Protein AF-A0A7X0DQ16-F1 (afdb_monomer)

InterPro domains:
  IPR006739 Protein of unknown function DUF603 [PF04645] (1-175)

Radius of gyration: 44.13 Å; Cα contacts (8 Å, |Δi|>4): 58; chains: 1; bounding box: 106×36×94 Å

Sequence (175 aa):
MKRVKRFFDDYVAYFREGSLSDLEIAERLGVSKVNVWRMRQKWERGETYINEGSRVTISEDTFEHLLAQTFRSEVKARKIRGELDVERANLELGFIREFSQYSSVELASMLSKIKDLKCKIDSLYKECDKKNANCINENIESLRSELNDLIKECSIRKMELYYECMKRLATVHEA

Solvent-accessible surface area (backbone atoms only — not comparable to full-atom values): 10108 Å² total; per-residue (Å²): 132,87,71,58,90,77,60,72,69,74,51,49,59,53,63,74,66,62,84,64,54,52,61,57,52,11,62,76,65,49,47,54,42,69,57,41,51,54,51,49,56,41,56,76,68,62,64,79,77,79,59,72,92,73,63,85,82,78,55,67,70,59,51,52,50,52,51,54,50,51,54,52,52,50,54,50,51,53,49,53,50,53,55,49,54,50,52,50,50,51,50,54,53,48,50,54,52,53,50,50,53,52,52,49,61,76,41,39,67,59,53,49,52,49,50,52,50,50,55,50,48,58,49,50,55,67,48,44,82,74,46,84,58,67,72,55,48,58,53,45,53,53,52,48,51,54,46,52,52,51,52,51,51,51,52,51,53,53,52,50,54,52,51,55,50,53,52,52,60,56,58,65,74,80,115

Secondary structure (DSSP, 8-state):
--PPP--HHHHHHHHHH--S-HHHHHHHHTS-HHHHHHHHHHHHTT-----GGG-----HHHHHHHHHHHHHHHHHHHHHHHHHHHHHHHHHHHHHHHHHHHHHHHTHHHHHHHHHHHHHHHHHHHHHTTS-HHHHHHHHHHHHHHHHHHHHHHHHHHHHHHHHHHHHHHHGGG-

pLDDT: mean 87.11, std 12.17, range [45.59, 97.44]

Structure (mmCIF, N/CA/C/O backbone):
data_AF-A0A7X0DQ16-F1
#
_entry.id   AF-A0A7X0DQ16-F1
#
loop_
_atom_site.group_PDB
_atom_site.id
_atom_site.type_symbol
_atom_site.label_atom_id
_atom_site.label_alt_id
_atom_site.label_comp_id
_atom_site.label_asym_id
_atom_site.label_entity_id
_atom_site.label_seq_id
_atom_site.pdbx_PDB_ins_code
_atom_site.Cartn_x
_atom_site.Cartn_y
_atom_site.Cartn_z
_atom_site.occupancy
_atom_site.B_iso_or_equiv
_atom_site.auth_seq_id
_atom_site.auth_comp_id
_atom_site.auth_asym_id
_atom_site.auth_atom_id
_atom_site.pdbx_PDB_model_num
ATOM 1 N N . MET A 1 1 ? 65.466 4.712 -52.206 1.00 49.34 1 MET A N 1
ATOM 2 C CA . MET A 1 1 ? 64.558 4.231 -51.136 1.00 49.34 1 MET A CA 1
ATOM 3 C C . MET A 1 1 ? 63.128 4.645 -51.462 1.00 49.34 1 MET A C 1
ATOM 5 O O . MET A 1 1 ? 62.900 5.829 -51.692 1.00 49.34 1 MET A O 1
ATOM 9 N N . LYS A 1 2 ? 62.181 3.698 -51.522 1.00 54.78 2 LYS A N 1
ATOM 10 C CA . LYS A 1 2 ? 60.745 4.007 -51.653 1.00 54.78 2 LYS A CA 1
ATOM 11 C C . LYS A 1 2 ? 60.283 4.649 -50.340 1.00 54.78 2 LYS A C 1
ATOM 13 O O . LYS A 1 2 ? 60.357 4.003 -49.303 1.00 54.78 2 LYS A O 1
ATOM 18 N N . ARG A 1 3 ? 59.881 5.922 -50.363 1.00 59.00 3 ARG A N 1
ATOM 19 C CA . ARG A 1 3 ? 59.358 6.602 -49.166 1.00 59.00 3 ARG A CA 1
ATOM 20 C C . ARG A 1 3 ? 57.949 6.080 -48.893 1.00 59.00 3 ARG A C 1
ATOM 22 O O . ARG A 1 3 ? 57.095 6.167 -49.772 1.00 59.00 3 ARG A O 1
ATOM 29 N N . VAL A 1 4 ? 57.724 5.523 -47.706 1.00 68.69 4 VAL A N 1
ATOM 30 C CA . VAL A 1 4 ? 56.398 5.057 -47.278 1.00 68.69 4 VAL A CA 1
ATOM 31 C C . VAL A 1 4 ? 55.524 6.284 -47.016 1.00 68.69 4 VAL A C 1
ATOM 33 O O . VAL A 1 4 ? 55.951 7.218 -46.337 1.00 68.69 4 VAL A O 1
ATOM 36 N N . LYS A 1 5 ? 54.313 6.316 -47.581 1.00 73.00 5 LYS A N 1
ATOM 37 C CA . LYS A 1 5 ? 53.341 7.376 -47.289 1.00 73.00 5 LYS A CA 1
ATOM 38 C C . LYS A 1 5 ? 52.774 7.122 -45.889 1.00 73.00 5 LYS A C 1
ATOM 40 O O . LYS A 1 5 ? 52.226 6.052 -45.651 1.00 73.00 5 LYS A O 1
ATOM 45 N N . ARG A 1 6 ? 52.943 8.082 -44.978 1.00 82.12 6 ARG A N 1
ATOM 46 C CA . ARG A 1 6 ? 52.457 8.032 -43.589 1.00 82.12 6 ARG A CA 1
ATOM 47 C C . ARG A 1 6 ? 51.389 9.094 -43.366 1.00 82.12 6 ARG A C 1
ATOM 49 O O . ARG A 1 6 ? 51.462 10.165 -43.979 1.00 82.12 6 ARG A O 1
ATOM 56 N N . PHE A 1 7 ? 50.409 8.784 -42.529 1.00 81.62 7 PHE A N 1
ATOM 57 C CA . PHE A 1 7 ? 49.323 9.695 -42.177 1.00 81.62 7 PHE A CA 1
ATOM 58 C C . PHE A 1 7 ? 49.719 10.577 -40.995 1.00 81.62 7 PHE A C 1
ATOM 60 O O . PHE A 1 7 ? 50.650 10.255 -40.267 1.00 81.62 7 PHE A O 1
ATOM 67 N N . PHE A 1 8 ? 49.034 11.712 -40.818 1.00 82.19 8 PHE A N 1
ATOM 68 C CA . PHE A 1 8 ? 49.351 12.672 -39.754 1.00 82.19 8 PHE A CA 1
ATOM 69 C C . PHE A 1 8 ? 49.296 12.028 -38.359 1.00 82.19 8 PHE A C 1
ATOM 71 O O . PHE A 1 8 ? 50.208 12.233 -37.561 1.00 82.19 8 PHE A O 1
ATOM 78 N N . ASP A 1 9 ? 48.301 11.169 -38.119 1.00 82.94 9 ASP A N 1
ATOM 79 C CA . ASP A 1 9 ? 48.108 10.466 -36.845 1.00 82.94 9 ASP A CA 1
ATOM 80 C C . ASP A 1 9 ? 49.300 9.563 -36.471 1.00 82.94 9 ASP A C 1
ATOM 82 O O . ASP A 1 9 ? 49.649 9.472 -35.292 1.00 82.94 9 ASP A O 1
ATOM 86 N N . ASP A 1 10 ? 50.002 8.995 -37.465 1.00 85.81 10 ASP A N 1
ATOM 87 C CA . ASP A 1 10 ? 51.216 8.191 -37.251 1.00 85.81 10 ASP A CA 1
ATOM 88 C C . ASP A 1 10 ? 52.344 9.018 -36.600 1.00 85.81 10 ASP A C 1
ATOM 90 O O . ASP A 1 10 ? 53.179 8.479 -35.876 1.00 85.81 10 ASP A O 1
ATOM 94 N N . TYR A 1 11 ? 52.386 10.333 -36.854 1.00 88.00 11 TYR A N 1
ATOM 95 C CA . TYR A 1 11 ? 53.364 11.253 -36.264 1.00 88.00 11 TYR A CA 1
ATOM 96 C C . TYR A 1 11 ? 52.926 11.753 -34.884 1.00 88.00 11 TYR A C 1
ATOM 98 O O . TYR A 1 11 ? 53.756 11.892 -33.983 1.00 88.00 11 TYR A O 1
ATOM 106 N N . VAL A 1 12 ? 51.624 12.009 -34.708 1.00 86.19 12 VAL A N 1
ATOM 107 C CA . VAL A 1 12 ? 51.051 12.564 -33.470 1.00 86.19 12 VAL A CA 1
ATOM 108 C C . VAL A 1 12 ? 51.323 11.662 -32.268 1.00 86.19 12 VAL A C 1
ATOM 110 O O . VAL A 1 12 ? 51.603 12.177 -31.185 1.00 86.19 12 VAL A O 1
ATOM 113 N N . ALA A 1 13 ? 51.292 10.339 -32.452 1.00 86.06 13 ALA A N 1
ATOM 114 C CA . ALA A 1 13 ? 51.606 9.381 -31.393 1.00 86.06 13 ALA A CA 1
ATOM 115 C C . ALA A 1 13 ? 52.992 9.642 -30.769 1.00 86.06 13 ALA A C 1
ATOM 117 O O . ALA A 1 13 ? 53.106 9.753 -29.550 1.00 86.06 13 ALA A O 1
ATOM 118 N N . TYR A 1 14 ? 54.018 9.849 -31.601 1.00 89.00 14 TYR A N 1
ATOM 119 C CA . TYR A 1 14 ? 55.383 10.125 -31.140 1.00 89.00 14 TYR A CA 1
ATOM 120 C C . TYR A 1 14 ? 55.559 11.541 -30.584 1.00 89.00 14 TYR A C 1
ATOM 122 O O . TYR A 1 14 ? 56.329 11.751 -29.649 1.00 89.00 14 TYR A O 1
ATOM 130 N N . PHE A 1 15 ? 54.849 12.531 -31.133 1.00 90.19 15 PHE A N 1
ATOM 131 C CA . PHE A 1 15 ? 54.917 13.902 -30.619 1.00 90.19 15 PHE A CA 1
ATOM 132 C C . PHE A 1 15 ? 54.305 14.032 -29.225 1.00 90.19 15 PHE A C 1
ATOM 134 O O . PHE A 1 15 ? 54.853 14.758 -28.400 1.00 90.19 15 PHE A O 1
ATOM 141 N N . ARG A 1 16 ? 53.221 13.296 -28.944 1.00 85.62 16 ARG A N 1
ATOM 142 C CA . ARG A 1 16 ? 52.621 13.224 -27.603 1.00 85.62 16 ARG A CA 1
ATOM 143 C C . ARG A 1 16 ? 53.524 12.529 -26.590 1.00 85.62 16 ARG A C 1
ATOM 145 O O . ARG A 1 16 ? 53.536 12.933 -25.435 1.00 85.62 16 ARG A O 1
ATOM 152 N N . GLU A 1 17 ? 54.252 11.498 -27.015 1.00 85.81 17 GL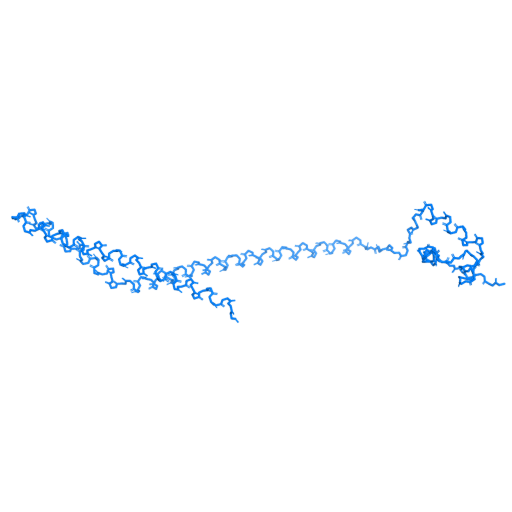U A N 1
ATOM 153 C CA . GLU A 1 17 ? 55.190 10.770 -26.153 1.00 85.81 17 GLU A CA 1
ATOM 154 C C . GLU A 1 17 ? 5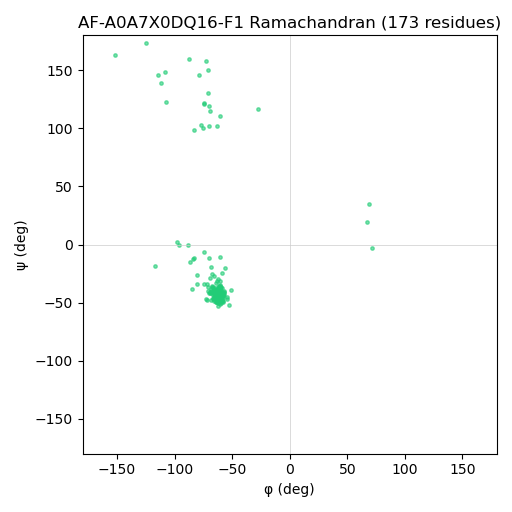6.392 11.644 -25.746 1.00 85.81 17 GLU A C 1
ATOM 156 O O . GLU A 1 17 ? 56.868 11.556 -24.618 1.00 85.81 17 GLU A O 1
ATOM 161 N N . GLY A 1 18 ? 56.871 12.513 -26.648 1.00 80.62 18 GLY A N 1
ATOM 162 C CA . GLY A 1 18 ? 57.861 13.563 -26.355 1.00 80.62 18 GLY A CA 1
ATOM 163 C C . GLY A 1 18 ? 59.293 13.081 -26.080 1.00 80.62 18 GLY A C 1
ATOM 164 O O . GLY A 1 18 ? 60.190 13.904 -25.915 1.00 80.62 18 GLY A O 1
ATOM 165 N N . SER A 1 19 ? 59.524 11.769 -26.062 1.00 82.12 19 SER A N 1
ATOM 166 C CA . SER A 1 19 ? 60.796 11.128 -25.702 1.00 82.12 19 SER A CA 1
ATOM 167 C C . SER A 1 19 ? 61.783 10.976 -26.864 1.00 82.12 19 SER A C 1
ATOM 169 O O . SER A 1 19 ? 62.960 10.713 -26.630 1.00 82.12 19 SER A O 1
ATOM 171 N N . LEU A 1 20 ? 61.322 11.134 -28.110 1.00 87.12 20 LEU A N 1
ATOM 172 C CA . LEU A 1 20 ? 62.106 10.860 -29.317 1.00 87.12 20 LEU A CA 1
ATOM 173 C C . LEU A 1 20 ? 62.442 12.130 -30.100 1.00 87.12 20 LEU A C 1
ATOM 175 O O . LEU A 1 20 ? 61.594 13.001 -30.333 1.00 87.12 20 LEU A O 1
ATOM 179 N N . SER A 1 21 ? 63.675 12.185 -30.595 1.00 89.62 21 SER A N 1
ATOM 180 C CA . SER A 1 21 ? 64.137 13.212 -31.521 1.00 89.62 21 SER A CA 1
ATOM 181 C C . SER A 1 21 ? 63.543 13.029 -32.923 1.00 89.62 21 SER A C 1
ATOM 183 O O . SER A 1 21 ? 63.181 11.930 -33.348 1.00 89.62 21 SER A O 1
ATOM 185 N N . ASP A 1 22 ? 63.502 14.109 -33.710 1.00 90.50 22 ASP A N 1
ATOM 186 C CA . ASP A 1 22 ? 63.009 14.064 -35.097 1.00 90.50 22 ASP A CA 1
ATOM 187 C C . ASP A 1 22 ? 63.790 13.097 -35.999 1.00 90.50 22 ASP A C 1
ATOM 189 O O . ASP A 1 22 ? 63.261 12.646 -37.015 1.00 90.50 22 ASP A O 1
ATOM 193 N N . LEU A 1 23 ? 65.048 12.796 -35.654 1.00 92.12 23 LEU A N 1
ATOM 194 C CA . LEU A 1 23 ? 65.859 11.821 -36.381 1.00 92.12 23 LEU A CA 1
ATOM 195 C C . LEU A 1 23 ? 65.371 10.392 -36.103 1.00 92.12 23 LEU A C 1
ATOM 197 O O . LEU A 1 23 ? 65.138 9.638 -37.043 1.00 92.12 23 LEU A O 1
ATOM 201 N N . GLU A 1 24 ? 65.130 10.056 -34.837 1.00 91.62 24 GLU A N 1
ATOM 202 C CA . GLU A 1 24 ? 64.648 8.731 -34.426 1.00 91.62 24 GLU A CA 1
ATOM 203 C C . GLU A 1 24 ? 63.232 8.460 -34.938 1.00 91.62 24 GLU A C 1
ATOM 205 O O . GLU A 1 24 ? 62.931 7.367 -35.419 1.00 91.62 24 GLU A O 1
ATOM 210 N N . ILE A 1 25 ? 62.359 9.471 -34.906 1.00 91.62 25 ILE A N 1
ATOM 211 C CA . ILE A 1 25 ? 61.006 9.365 -35.466 1.00 91.62 25 ILE A CA 1
ATOM 212 C C . ILE A 1 25 ? 61.073 9.142 -36.984 1.00 91.62 25 ILE A C 1
ATOM 214 O O . ILE A 1 25 ? 60.307 8.347 -37.528 1.00 91.62 25 ILE A O 1
ATOM 218 N N . ALA A 1 26 ? 61.996 9.811 -37.681 1.00 91.56 26 ALA A N 1
ATOM 219 C CA . ALA A 1 26 ? 62.171 9.660 -39.123 1.00 91.56 26 ALA A CA 1
ATOM 220 C C . ALA A 1 26 ? 62.628 8.245 -39.506 1.00 91.56 26 ALA A C 1
ATOM 222 O O . ALA A 1 26 ? 62.076 7.665 -40.444 1.00 91.56 26 ALA A O 1
ATOM 223 N N . GLU A 1 27 ? 63.577 7.678 -38.758 1.00 90.88 27 GLU A N 1
ATOM 224 C CA . GLU A 1 27 ? 64.037 6.298 -38.937 1.00 90.88 27 GLU A CA 1
ATOM 225 C C . GLU A 1 27 ? 62.915 5.289 -38.669 1.00 90.88 27 GLU A C 1
ATOM 227 O O . GLU A 1 27 ? 62.663 4.427 -39.511 1.00 90.88 27 GLU A O 1
ATOM 232 N N . ARG A 1 28 ? 62.169 5.445 -37.565 1.00 89.81 28 ARG A N 1
ATOM 233 C CA . ARG A 1 28 ? 61.046 4.556 -37.210 1.00 89.81 28 ARG A CA 1
ATOM 234 C C . ARG A 1 28 ? 59.911 4.594 -38.232 1.00 89.81 28 ARG A C 1
ATOM 236 O O . ARG A 1 28 ? 59.356 3.556 -38.586 1.00 89.81 28 ARG A O 1
ATOM 243 N N . LEU A 1 29 ? 59.562 5.781 -38.726 1.00 88.19 29 LEU A N 1
ATOM 244 C CA . LEU A 1 29 ? 58.475 5.950 -39.693 1.00 88.19 29 LEU A CA 1
ATOM 245 C C . LEU A 1 29 ? 58.903 5.695 -41.147 1.00 88.19 29 LEU A C 1
ATOM 247 O O . LEU A 1 29 ? 58.034 5.564 -42.018 1.00 88.19 29 LEU A O 1
ATOM 251 N N . GLY A 1 30 ? 60.209 5.592 -41.418 1.00 88.38 30 GLY A N 1
ATOM 252 C CA . GLY A 1 30 ? 60.766 5.402 -42.760 1.00 88.38 30 GLY A CA 1
ATOM 253 C C . GLY A 1 30 ? 60.604 6.634 -43.658 1.00 88.38 30 GLY A C 1
ATOM 254 O O . GLY A 1 30 ? 60.363 6.509 -44.864 1.00 88.38 3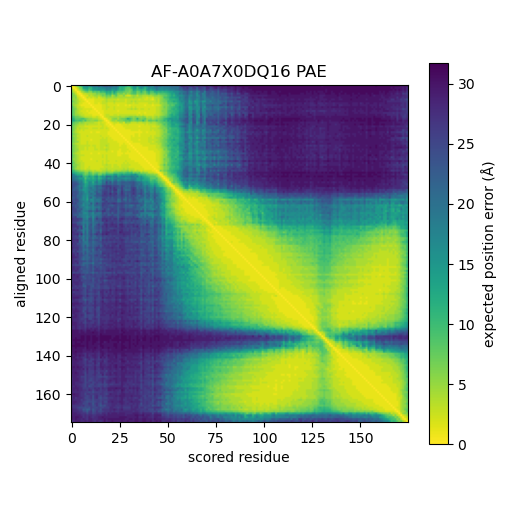0 GLY A O 1
ATOM 255 N N . VAL A 1 31 ? 60.688 7.832 -43.076 1.00 88.38 31 VAL A N 1
ATOM 256 C CA . VAL A 1 31 ? 60.483 9.125 -43.752 1.00 88.38 31 VAL A CA 1
ATOM 257 C C . VAL A 1 31 ? 61.687 10.046 -43.552 1.00 88.38 31 VAL A C 1
ATOM 259 O O . VAL A 1 31 ? 62.615 9.722 -42.825 1.00 88.38 31 VAL A O 1
ATOM 262 N N . SER A 1 32 ? 61.722 11.206 -44.215 1.00 90.25 32 SER A N 1
ATOM 263 C CA . SER A 1 32 ? 62.813 12.1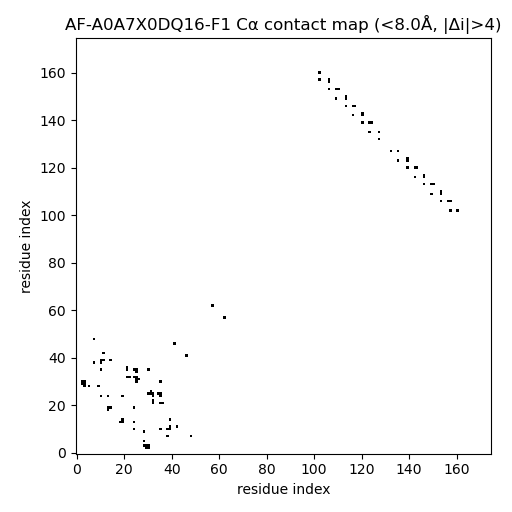61 -43.989 1.00 90.25 32 SER A CA 1
ATOM 264 C C . SER A 1 32 ? 62.606 12.958 -42.699 1.00 90.25 32 SER A C 1
ATOM 266 O O . SER A 1 32 ? 61.484 13.356 -42.381 1.00 90.25 32 SER A O 1
ATOM 268 N N . LYS A 1 33 ? 63.710 13.293 -42.017 1.00 92.38 33 LYS A N 1
ATOM 269 C CA . LYS A 1 33 ? 63.726 14.185 -40.842 1.00 92.38 33 LYS A CA 1
ATOM 270 C C . LYS A 1 33 ? 63.004 15.512 -41.098 1.00 92.38 33 LYS A C 1
ATOM 272 O O . LYS A 1 33 ? 62.241 15.980 -40.264 1.00 92.38 33 LYS A O 1
ATOM 277 N N . VAL A 1 34 ? 63.172 16.078 -42.295 1.00 90.06 34 VAL A N 1
ATOM 278 C CA . VAL A 1 34 ? 62.480 17.311 -42.714 1.00 90.06 34 VAL A CA 1
ATOM 279 C C . VAL A 1 34 ? 60.957 17.134 -42.727 1.00 90.06 34 VAL A C 1
ATOM 281 O O . VAL A 1 34 ? 60.228 18.068 -42.403 1.00 90.06 34 VAL A O 1
ATOM 284 N N . ASN A 1 35 ? 60.456 15.949 -43.091 1.00 89.06 35 ASN A N 1
ATOM 285 C CA . ASN A 1 35 ? 59.020 15.682 -43.095 1.00 89.06 35 ASN A CA 1
ATOM 286 C C . ASN A 1 35 ? 58.468 15.587 -41.667 1.00 89.06 35 ASN A C 1
ATOM 288 O O . ASN A 1 35 ? 57.405 16.136 -41.399 1.00 89.06 35 ASN A O 1
ATOM 292 N N . VAL A 1 36 ? 59.218 14.961 -40.752 1.00 91.81 36 VAL A N 1
ATOM 293 C CA . VAL A 1 36 ? 58.875 14.917 -39.320 1.00 91.81 36 VAL A CA 1
ATOM 294 C C . VAL A 1 36 ? 58.823 16.327 -38.737 1.00 91.81 36 VAL A C 1
ATOM 296 O O . VAL A 1 36 ? 57.805 16.692 -38.160 1.00 91.81 36 VAL A O 1
ATOM 299 N N . TRP A 1 37 ? 59.847 17.151 -38.981 1.00 91.31 37 TRP A N 1
ATOM 300 C CA . TRP A 1 37 ? 59.885 18.540 -38.511 1.00 91.31 37 TRP A CA 1
ATOM 301 C C . TRP A 1 37 ? 58.678 19.355 -39.002 1.00 91.31 37 TRP A C 1
ATOM 303 O O . TRP A 1 37 ? 58.039 20.063 -38.227 1.00 91.31 37 TRP A O 1
ATOM 313 N N . ARG A 1 38 ? 58.294 19.204 -40.281 1.00 88.50 38 ARG A N 1
ATOM 314 C CA . ARG A 1 38 ? 57.093 19.856 -40.834 1.00 88.50 38 ARG A CA 1
ATOM 315 C C . ARG A 1 38 ? 55.808 19.398 -40.144 1.00 88.50 38 ARG A C 1
ATOM 317 O O . ARG A 1 38 ? 54.940 20.231 -39.904 1.00 88.50 38 ARG A O 1
ATOM 324 N N . MET A 1 39 ? 55.673 18.105 -39.846 1.00 90.19 39 MET A N 1
ATOM 325 C CA . MET A 1 39 ? 54.498 17.579 -39.141 1.00 90.19 39 MET A CA 1
ATOM 326 C C . MET A 1 39 ? 54.469 18.015 -37.674 1.00 90.19 39 MET A C 1
ATOM 328 O O . MET A 1 39 ? 53.399 18.360 -37.185 1.00 90.19 39 MET A O 1
ATOM 332 N N . ARG A 1 40 ? 55.626 18.092 -37.003 1.00 88.75 40 ARG A N 1
ATOM 333 C CA . ARG A 1 40 ? 55.737 18.595 -35.627 1.00 88.75 40 ARG A CA 1
ATOM 334 C C . ARG A 1 40 ? 55.313 20.052 -35.540 1.00 88.75 40 ARG A C 1
ATOM 336 O O . ARG A 1 40 ? 54.460 20.391 -34.737 1.00 88.75 40 ARG A O 1
ATOM 343 N N . GLN A 1 41 ? 55.818 20.882 -36.446 1.00 87.81 41 GLN A N 1
ATOM 344 C CA . GLN A 1 41 ? 55.433 22.288 -36.542 1.00 87.81 41 GLN A CA 1
ATOM 345 C C . GLN A 1 41 ? 53.932 22.483 -36.785 1.00 87.81 41 GLN A C 1
ATOM 347 O O . GLN A 1 41 ? 53.338 23.416 -36.253 1.00 87.81 41 GLN A O 1
ATOM 352 N N . LYS A 1 42 ? 53.303 21.614 -37.584 1.00 85.56 42 LYS A N 1
ATOM 353 C CA . LYS A 1 42 ? 51.844 21.627 -37.777 1.00 85.56 42 LYS A CA 1
ATOM 354 C C . LYS A 1 42 ? 51.086 21.208 -36.517 1.00 85.56 42 LYS A C 1
ATOM 356 O O . LYS A 1 42 ? 50.093 21.837 -36.173 1.00 85.56 42 LYS A O 1
ATOM 361 N N . TRP A 1 43 ? 51.570 20.178 -35.826 1.00 86.00 43 TRP A N 1
ATOM 362 C CA . TRP A 1 43 ? 50.991 19.695 -34.574 1.00 86.00 43 TRP A CA 1
ATOM 363 C C . TRP A 1 43 ? 51.101 20.727 -33.439 1.00 86.00 43 TRP A C 1
ATOM 365 O O . TRP A 1 43 ? 50.107 21.001 -32.774 1.00 86.00 43 TRP A O 1
ATOM 375 N N . GLU A 1 44 ? 52.263 21.365 -33.276 1.00 84.81 44 GLU A N 1
ATOM 376 C CA . GLU A 1 44 ? 52.510 22.431 -32.289 1.00 84.81 44 GLU A CA 1
ATOM 377 C C . GLU A 1 44 ? 51.639 23.670 -32.535 1.00 84.81 44 GLU A C 1
ATOM 379 O O . GLU A 1 44 ? 51.233 24.338 -31.588 1.00 84.81 44 GLU A O 1
ATOM 384 N N . ARG A 1 45 ? 51.303 23.962 -33.799 1.00 83.06 45 ARG A N 1
ATOM 385 C CA . ARG A 1 45 ? 50.368 25.039 -34.164 1.00 83.06 45 ARG A CA 1
ATOM 386 C C . ARG A 1 45 ? 48.898 24.712 -33.884 1.00 83.06 45 ARG A C 1
ATOM 388 O O . ARG A 1 45 ? 48.055 25.586 -34.061 1.00 83.06 45 ARG A O 1
ATOM 395 N N . GLY A 1 46 ? 48.575 23.485 -33.468 1.00 72.75 46 GLY A N 1
ATOM 396 C CA . GLY A 1 46 ? 47.201 23.074 -33.174 1.00 72.75 46 GLY A CA 1
ATOM 397 C C . GLY A 1 46 ? 46.288 23.013 -34.403 1.00 72.75 46 GLY A C 1
ATOM 398 O O . GLY A 1 46 ? 45.066 23.037 -34.250 1.00 72.75 46 GLY A O 1
ATOM 399 N N . GLU A 1 47 ? 46.849 22.933 -35.617 1.00 68.06 47 GLU A N 1
ATOM 400 C CA . GLU A 1 47 ? 46.063 22.749 -36.841 1.00 68.06 47 GLU A CA 1
ATOM 401 C C . GLU A 1 47 ? 45.297 21.419 -36.748 1.00 68.06 47 GLU A C 1
ATOM 403 O O . GLU A 1 47 ? 45.879 20.331 -36.746 1.00 68.06 47 GLU A O 1
ATOM 408 N N . THR A 1 48 ? 43.973 21.504 -36.625 1.00 58.16 48 THR A N 1
ATOM 409 C CA . THR A 1 48 ? 43.097 20.345 -36.446 1.00 58.16 48 THR A CA 1
ATOM 410 C C . THR A 1 48 ? 42.914 19.652 -37.793 1.00 58.16 48 THR A C 1
ATOM 412 O O . THR A 1 48 ? 42.169 20.114 -38.655 1.00 58.16 48 THR A O 1
ATOM 415 N N . TYR A 1 49 ? 43.608 18.534 -38.000 1.00 60.50 49 TYR A N 1
ATOM 416 C CA . TYR A 1 49 ? 43.346 17.664 -39.141 1.00 60.50 49 TYR A CA 1
ATOM 417 C C . TYR A 1 49 ? 42.063 16.875 -38.862 1.00 60.50 49 TYR A C 1
ATOM 419 O O . TYR A 1 49 ? 42.071 15.904 -38.107 1.00 60.50 49 TYR A O 1
ATOM 427 N N . ILE A 1 50 ? 40.940 17.310 -39.439 1.00 54.91 50 ILE A N 1
ATOM 428 C CA . ILE A 1 50 ? 39.725 16.494 -39.471 1.00 54.91 50 ILE A CA 1
ATOM 429 C C . ILE A 1 50 ? 40.016 15.343 -40.433 1.00 54.91 50 ILE A C 1
ATOM 431 O O . ILE A 1 50 ? 40.027 15.519 -41.649 1.00 54.91 50 ILE A O 1
ATOM 435 N N . ASN A 1 51 ? 40.312 14.170 -39.878 1.00 58.06 51 ASN A N 1
ATOM 436 C CA . ASN A 1 51 ? 40.427 12.943 -40.646 1.00 58.06 51 ASN A CA 1
ATOM 437 C C . ASN A 1 51 ? 39.047 12.644 -41.256 1.00 58.06 51 ASN A C 1
ATOM 439 O O . ASN A 1 51 ? 38.150 12.185 -40.559 1.00 58.06 51 ASN A O 1
ATOM 443 N N . GLU A 1 52 ? 38.846 12.922 -42.546 1.00 55.16 52 GLU A N 1
ATOM 444 C CA . GLU A 1 52 ? 37.574 12.637 -43.232 1.00 55.16 52 GLU A CA 1
ATOM 445 C C . GLU A 1 52 ? 37.168 11.154 -43.130 1.00 55.16 52 GLU A C 1
ATOM 447 O O . GLU A 1 52 ? 35.985 10.836 -43.227 1.00 55.16 52 GLU A O 1
ATOM 452 N N . GLY A 1 53 ? 38.117 10.251 -42.847 1.00 57.03 53 GLY A N 1
ATOM 453 C CA . GLY A 1 53 ? 37.864 8.835 -42.584 1.00 57.03 53 GLY A CA 1
ATOM 454 C C . GLY A 1 53 ? 37.153 8.529 -41.258 1.00 57.03 53 GLY A C 1
ATOM 455 O O . GLY A 1 53 ? 36.694 7.404 -41.083 1.00 57.03 53 GLY A O 1
ATOM 456 N N . SER A 1 54 ? 37.025 9.491 -40.335 1.00 60.59 54 SER A N 1
ATOM 457 C CA . SER A 1 54 ? 36.222 9.347 -39.107 1.00 60.59 54 SER A CA 1
ATOM 458 C C . SER A 1 54 ? 34.805 9.920 -39.236 1.00 60.59 54 SER A C 1
ATOM 460 O O . SER A 1 54 ? 34.018 9.847 -38.289 1.00 60.59 54 SER A O 1
ATOM 462 N N . ARG A 1 55 ? 34.446 10.477 -40.403 1.00 67.00 55 ARG A N 1
ATOM 463 C CA . ARG A 1 55 ? 33.136 11.091 -40.632 1.00 67.00 55 ARG A CA 1
ATOM 464 C C . ARG A 1 55 ? 32.098 10.028 -40.991 1.00 67.00 55 ARG A C 1
ATOM 466 O O . ARG A 1 55 ? 31.979 9.610 -42.141 1.00 67.00 55 ARG A O 1
ATOM 473 N N . VAL A 1 56 ? 31.311 9.610 -40.004 1.00 74.38 56 VAL A N 1
ATOM 474 C CA . VAL A 1 56 ? 30.144 8.751 -40.241 1.00 74.38 56 VAL A CA 1
ATOM 475 C C . VAL A 1 56 ? 29.076 9.576 -40.961 1.00 74.38 56 VAL A C 1
ATOM 477 O O . VAL A 1 56 ? 28.612 10.587 -40.441 1.00 74.38 56 VAL A O 1
ATOM 480 N N . THR A 1 57 ? 28.703 9.158 -42.170 1.00 81.06 57 THR A N 1
ATOM 481 C CA . THR A 1 57 ? 27.616 9.775 -42.942 1.00 81.06 57 THR A CA 1
ATOM 482 C C . THR A 1 57 ? 26.435 8.812 -42.931 1.00 81.06 57 THR A C 1
ATOM 484 O O . THR A 1 57 ? 26.590 7.658 -43.323 1.00 81.06 57 THR A O 1
ATOM 487 N N . ILE A 1 58 ? 25.276 9.262 -42.454 1.00 85.00 58 ILE A N 1
ATOM 488 C CA . ILE A 1 58 ? 24.024 8.493 -42.488 1.00 85.00 58 ILE A CA 1
ATOM 489 C C . ILE A 1 58 ? 23.078 9.105 -43.520 1.00 85.00 58 ILE A C 1
ATOM 491 O O . ILE A 1 58 ? 23.122 10.314 -43.746 1.00 85.00 58 ILE A O 1
ATOM 495 N N . SER A 1 59 ? 22.245 8.278 -44.161 1.00 92.81 59 SER A N 1
ATOM 496 C CA . SER A 1 59 ? 21.189 8.792 -45.035 1.00 92.81 59 SER A CA 1
ATOM 497 C C . SER A 1 59 ? 20.088 9.457 -44.212 1.00 92.81 59 SER A C 1
ATOM 499 O O . SER A 1 59 ? 19.817 9.046 -43.081 1.00 92.81 59 SER A O 1
ATOM 501 N N . GLU A 1 60 ? 19.437 10.454 -44.806 1.00 93.19 60 GLU A N 1
ATOM 502 C CA . GLU A 1 60 ? 18.274 11.129 -44.225 1.00 93.19 60 GLU A CA 1
ATOM 503 C C . GLU A 1 60 ? 17.175 10.121 -43.857 1.00 93.19 60 GLU A C 1
ATOM 505 O O . GLU A 1 60 ? 16.731 10.095 -42.715 1.00 93.19 60 GLU A O 1
ATOM 510 N N . ASP A 1 61 ? 16.864 9.173 -44.747 1.00 94.12 61 ASP A N 1
ATOM 511 C CA . ASP A 1 61 ? 15.890 8.105 -44.475 1.00 94.12 61 ASP A CA 1
ATOM 512 C C . ASP A 1 61 ? 16.235 7.263 -43.235 1.00 94.12 61 ASP A C 1
ATOM 514 O O . ASP A 1 61 ? 15.356 6.891 -42.456 1.00 94.12 61 ASP A O 1
ATOM 518 N N . THR A 1 62 ? 17.523 6.953 -43.029 1.00 92.88 62 THR A N 1
ATOM 519 C CA . THR A 1 62 ? 17.968 6.181 -41.857 1.00 92.88 62 THR A CA 1
ATOM 520 C C . THR A 1 62 ? 17.803 7.006 -40.585 1.00 92.88 62 THR A C 1
ATOM 522 O O . THR A 1 62 ? 17.379 6.480 -39.555 1.00 92.88 62 THR A O 1
ATOM 525 N N . PHE A 1 63 ? 18.120 8.299 -40.649 1.00 91.69 63 PHE A N 1
ATOM 526 C CA . PHE A 1 63 ? 17.938 9.220 -39.534 1.00 91.69 63 PHE A CA 1
ATOM 527 C C . PHE A 1 63 ? 16.457 9.370 -39.159 1.00 91.69 63 PHE A C 1
ATOM 529 O O . PHE A 1 63 ? 16.101 9.177 -37.995 1.00 91.69 63 PHE A O 1
ATOM 536 N N . GLU A 1 64 ? 15.587 9.605 -40.141 1.00 94.19 64 GLU A N 1
ATOM 537 C CA . GLU A 1 64 ? 14.141 9.732 -39.936 1.00 94.19 64 GLU A CA 1
ATOM 538 C C . GLU A 1 64 ? 13.518 8.442 -39.394 1.00 94.19 64 GLU A C 1
ATOM 540 O O . GLU A 1 64 ? 12.689 8.471 -38.482 1.00 94.19 64 GLU A O 1
ATOM 545 N N . HIS A 1 65 ? 13.964 7.278 -39.876 1.00 93.88 65 HIS A N 1
ATOM 546 C CA . HIS A 1 65 ? 13.528 5.996 -39.329 1.00 93.88 65 HIS A CA 1
ATOM 547 C C . HIS A 1 65 ? 13.918 5.837 -37.850 1.00 93.88 65 HIS A C 1
ATOM 549 O O . HIS A 1 65 ? 13.092 5.411 -37.037 1.00 93.88 65 HIS A O 1
ATOM 555 N N . LEU A 1 66 ? 15.155 6.189 -37.480 1.00 92.06 66 LEU A N 1
ATOM 556 C CA . LEU A 1 66 ? 15.614 6.133 -36.089 1.00 92.06 66 LEU A CA 1
ATOM 557 C C . LEU A 1 66 ? 14.810 7.085 -35.198 1.00 92.06 66 LEU A C 1
ATOM 559 O O . LEU A 1 66 ? 14.384 6.671 -34.120 1.00 92.06 66 LEU A O 1
ATOM 563 N N . LEU A 1 67 ? 14.535 8.310 -35.657 1.00 91.75 67 LEU A N 1
ATOM 564 C CA . LEU A 1 67 ? 13.669 9.257 -34.949 1.00 91.75 67 LEU A CA 1
ATOM 565 C C . LEU A 1 67 ? 12.246 8.712 -34.773 1.00 91.75 67 LEU A C 1
ATOM 567 O O . LEU A 1 67 ? 11.696 8.713 -33.672 1.00 91.75 67 LEU A O 1
ATOM 571 N N . ALA A 1 68 ? 11.636 8.182 -35.832 1.00 91.56 68 ALA A N 1
ATOM 572 C CA . ALA A 1 68 ? 10.300 7.601 -35.742 1.00 91.56 68 ALA A CA 1
ATOM 573 C C . ALA A 1 68 ? 10.259 6.412 -34.766 1.00 91.56 68 ALA A C 1
ATOM 575 O O . ALA A 1 68 ? 9.295 6.247 -34.011 1.00 91.56 68 ALA A O 1
ATOM 576 N N . GLN A 1 69 ? 11.305 5.583 -34.750 1.00 92.31 69 GLN A N 1
ATOM 577 C CA . GLN A 1 69 ? 11.425 4.456 -33.832 1.00 92.31 69 GLN A CA 1
ATOM 578 C C . GLN A 1 69 ? 11.581 4.911 -32.375 1.00 92.31 69 GLN A C 1
ATOM 580 O O . GLN A 1 69 ? 10.912 4.347 -31.501 1.00 92.31 69 GLN A O 1
ATOM 585 N N . THR A 1 70 ? 12.402 5.928 -32.098 1.00 89.19 70 THR A N 1
ATOM 586 C CA . THR A 1 70 ? 12.586 6.451 -30.736 1.00 89.19 70 THR A CA 1
ATOM 587 C C . THR A 1 70 ? 11.284 7.033 -30.200 1.00 89.19 70 THR A C 1
ATOM 589 O O . THR A 1 70 ? 10.838 6.598 -29.135 1.00 89.19 70 THR A O 1
ATOM 592 N N . PHE A 1 71 ? 10.586 7.878 -30.964 1.00 90.19 71 PHE A N 1
ATOM 593 C CA . PHE A 1 71 ? 9.287 8.422 -30.551 1.00 90.19 71 PHE A CA 1
ATOM 594 C C . PHE A 1 71 ? 8.233 7.332 -30.327 1.00 90.19 71 PHE A C 1
ATOM 596 O O . PHE A 1 71 ? 7.494 7.374 -29.343 1.00 90.19 71 PHE A O 1
ATOM 603 N N . ARG A 1 72 ? 8.175 6.301 -31.183 1.00 90.25 72 ARG A N 1
ATOM 604 C CA . ARG A 1 72 ? 7.265 5.157 -30.973 1.00 90.25 72 ARG A CA 1
ATOM 605 C C . ARG A 1 72 ? 7.574 4.411 -29.680 1.00 90.25 72 ARG A C 1
ATOM 607 O O . ARG A 1 72 ? 6.647 4.022 -28.970 1.00 90.25 72 ARG A O 1
ATOM 614 N N . SER A 1 73 ? 8.853 4.182 -29.388 1.00 90.00 73 SER A N 1
ATOM 615 C CA . SER A 1 73 ? 9.271 3.503 -28.159 1.00 90.00 73 SER A CA 1
ATOM 616 C C . SER A 1 73 ? 8.933 4.330 -26.916 1.00 90.00 73 SER A C 1
ATOM 618 O O . SER A 1 73 ? 8.422 3.787 -25.939 1.00 90.00 73 SER A O 1
ATOM 620 N N . GLU A 1 74 ? 9.089 5.652 -26.998 1.00 92.81 74 GLU A N 1
ATOM 621 C CA . GLU A 1 74 ? 8.746 6.578 -25.927 1.00 92.81 74 GLU A CA 1
ATOM 622 C C . GLU A 1 74 ? 7.237 6.606 -25.654 1.00 92.81 74 GLU A C 1
ATOM 624 O O . GLU A 1 74 ? 6.808 6.477 -24.508 1.00 92.81 74 GLU A O 1
ATOM 629 N N . VAL A 1 75 ? 6.408 6.710 -26.698 1.00 92.44 75 VAL A N 1
ATOM 630 C CA . VAL A 1 75 ? 4.943 6.680 -26.560 1.00 92.44 75 VAL A CA 1
ATOM 631 C C . VAL A 1 75 ? 4.483 5.365 -25.928 1.00 92.44 75 VAL A C 1
ATOM 633 O O . VAL A 1 75 ? 3.646 5.381 -25.024 1.00 92.44 75 VAL A O 1
ATOM 636 N N . LYS A 1 76 ? 5.060 4.229 -26.345 1.00 93.69 76 LYS A N 1
ATOM 637 C CA . LYS A 1 76 ? 4.780 2.923 -25.728 1.00 93.69 76 LYS A CA 1
ATOM 638 C C . LYS A 1 76 ? 5.166 2.901 -24.249 1.00 93.69 76 LYS A C 1
ATOM 640 O O . LYS A 1 76 ? 4.360 2.466 -23.434 1.00 93.69 76 LYS A O 1
ATOM 645 N N . ALA A 1 77 ? 6.345 3.409 -23.891 1.00 94.56 77 ALA A N 1
ATOM 646 C CA . ALA A 1 77 ? 6.792 3.471 -22.501 1.00 94.56 77 ALA A CA 1
ATOM 647 C C . ALA A 1 77 ? 5.873 4.348 -21.636 1.00 94.56 77 ALA A C 1
ATOM 649 O O . ALA A 1 77 ? 5.498 3.950 -20.535 1.00 94.56 77 ALA A O 1
ATOM 650 N N . ARG A 1 78 ? 5.442 5.511 -22.145 1.00 94.69 78 ARG A N 1
ATOM 651 C CA . ARG A 1 78 ? 4.483 6.380 -21.442 1.00 94.69 78 ARG A CA 1
ATOM 652 C C . ARG A 1 78 ? 3.137 5.692 -21.230 1.00 94.69 78 ARG A C 1
ATOM 654 O O . ARG A 1 78 ? 2.563 5.838 -20.156 1.00 94.69 78 ARG A O 1
ATOM 661 N N . LYS A 1 79 ? 2.651 4.945 -22.227 1.00 96.19 79 LYS A N 1
ATOM 662 C CA . LYS A 1 79 ? 1.408 4.175 -22.112 1.00 96.19 79 LYS A CA 1
ATOM 663 C C . LYS A 1 79 ? 1.514 3.110 -21.019 1.00 96.19 79 LYS A C 1
ATOM 665 O O . LYS A 1 79 ? 0.671 3.090 -20.133 1.00 96.19 79 LYS A O 1
ATOM 670 N N . ILE A 1 80 ? 2.575 2.299 -21.048 1.00 96.06 80 ILE A N 1
ATOM 671 C CA . ILE A 1 80 ? 2.828 1.258 -20.038 1.00 96.06 80 ILE A CA 1
ATOM 672 C C . ILE A 1 80 ? 2.932 1.874 -18.641 1.00 96.06 80 ILE A C 1
ATOM 674 O O . ILE A 1 80 ? 2.361 1.344 -17.697 1.00 96.06 80 ILE A O 1
ATOM 678 N N . ARG A 1 81 ? 3.620 3.014 -18.501 1.00 95.94 81 ARG A N 1
ATOM 679 C CA . ARG A 1 81 ? 3.692 3.732 -17.224 1.00 95.94 81 ARG A CA 1
ATOM 680 C C . ARG A 1 81 ? 2.306 4.149 -16.733 1.00 95.94 81 ARG A C 1
ATOM 682 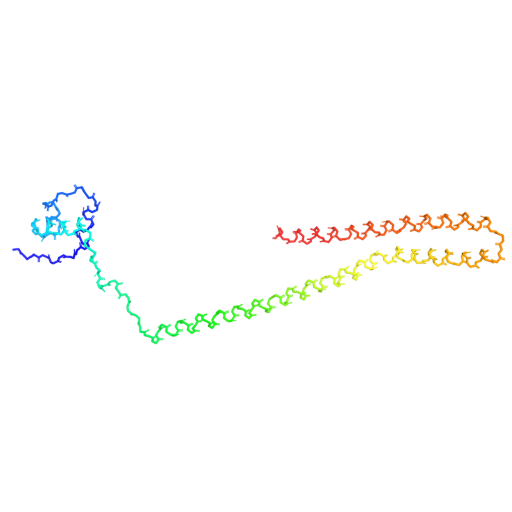O O . ARG A 1 81 ? 1.998 3.923 -15.575 1.00 95.94 81 ARG A O 1
ATOM 689 N N . GLY A 1 82 ? 1.470 4.701 -17.614 1.00 96.81 82 GLY A N 1
ATOM 690 C CA . GLY A 1 82 ? 0.097 5.061 -17.262 1.00 96.81 82 GLY A CA 1
ATOM 691 C C . GLY A 1 82 ? -0.748 3.855 -16.836 1.00 96.81 82 GLY A C 1
ATOM 692 O O . GLY A 1 82 ? -1.466 3.941 -15.848 1.00 96.81 82 GLY A O 1
ATOM 693 N N . GLU A 1 83 ? -0.635 2.724 -17.537 1.00 97.31 83 GLU A N 1
ATOM 694 C CA . GLU A 1 83 ? -1.300 1.468 -17.152 1.00 97.31 83 GLU A CA 1
ATOM 695 C C . GLU A 1 83 ? -0.804 0.972 -15.781 1.00 97.31 83 GLU A C 1
ATOM 697 O O . GLU A 1 83 ? -1.612 0.619 -14.924 1.00 97.31 83 GLU A O 1
ATOM 702 N N . LEU A 1 84 ? 0.507 1.023 -15.529 1.00 97.12 84 LEU A N 1
ATOM 703 C CA . LEU A 1 84 ? 1.104 0.647 -14.246 1.00 97.12 84 LEU A CA 1
ATOM 704 C C . LEU A 1 84 ? 0.643 1.551 -13.094 1.00 97.12 84 LEU A C 1
ATOM 706 O O . LEU A 1 84 ? 0.347 1.049 -12.012 1.00 97.12 84 LEU A O 1
ATOM 710 N N . ASP A 1 85 ? 0.571 2.865 -13.314 1.00 97.38 85 ASP A N 1
ATOM 711 C CA . ASP A 1 85 ? 0.102 3.825 -12.310 1.00 97.38 85 ASP A CA 1
ATOM 712 C C . ASP A 1 85 ? -1.360 3.545 -11.919 1.00 97.38 85 ASP A C 1
ATOM 714 O O . ASP A 1 85 ? -1.715 3.605 -10.739 1.00 97.38 85 ASP A O 1
ATOM 718 N N . VAL A 1 86 ? -2.200 3.177 -12.894 1.00 97.38 86 VAL A N 1
ATOM 719 C CA . VAL A 1 86 ? -3.596 2.776 -12.657 1.00 97.38 86 VAL A CA 1
ATOM 720 C C . VAL A 1 86 ? -3.672 1.478 -11.856 1.00 97.38 86 VAL A C 1
ATOM 722 O O . VAL A 1 86 ? -4.389 1.423 -10.858 1.00 97.38 86 VAL A O 1
ATOM 725 N N . GLU A 1 87 ? -2.918 0.447 -12.239 1.00 97.00 87 GLU A N 1
ATOM 726 C CA . GLU A 1 87 ? -2.902 -0.826 -11.506 1.00 97.00 87 GLU A CA 1
ATOM 727 C C . GLU A 1 87 ? -2.380 -0.665 -10.076 1.00 97.00 87 GLU A C 1
ATOM 729 O O . GLU A 1 87 ? -2.932 -1.238 -9.135 1.00 97.00 87 GLU A O 1
ATOM 734 N N . ARG A 1 88 ? -1.371 0.188 -9.878 1.00 96.62 88 ARG A N 1
ATOM 735 C CA . ARG A 1 88 ? -0.891 0.552 -8.545 1.00 96.62 88 ARG A CA 1
ATOM 736 C C . ARG A 1 88 ? -1.996 1.204 -7.713 1.00 96.62 88 ARG A C 1
ATOM 738 O O . ARG A 1 88 ? -2.211 0.790 -6.577 1.00 96.62 88 ARG A O 1
ATOM 745 N N . ALA A 1 89 ? -2.708 2.186 -8.263 1.00 97.06 89 ALA A N 1
ATOM 746 C CA . ALA A 1 89 ? -3.807 2.842 -7.557 1.00 97.06 89 ALA A CA 1
ATOM 747 C C . ALA A 1 89 ? -4.938 1.854 -7.214 1.00 97.06 89 ALA A C 1
ATOM 749 O O . ALA A 1 89 ? -5.478 1.882 -6.107 1.00 97.06 89 ALA A O 1
ATOM 750 N N . ASN A 1 90 ? -5.264 0.936 -8.129 1.00 97.38 90 ASN A N 1
ATOM 751 C CA . ASN A 1 90 ? -6.247 -0.122 -7.890 1.00 97.38 90 ASN A CA 1
ATOM 752 C C . ASN A 1 90 ? -5.821 -1.050 -6.746 1.00 97.38 90 ASN A C 1
ATOM 754 O O . ASN A 1 90 ? -6.650 -1.401 -5.903 1.00 97.38 90 ASN A O 1
ATOM 758 N N . LEU A 1 91 ? -4.540 -1.418 -6.688 1.00 96.00 91 LEU A N 1
ATOM 759 C CA . LEU A 1 91 ? -3.987 -2.231 -5.609 1.00 96.00 91 LEU A CA 1
ATOM 760 C C . LEU A 1 91 ? -4.049 -1.499 -4.261 1.00 96.00 91 LEU A C 1
ATOM 762 O O . LEU A 1 91 ? -4.495 -2.085 -3.276 1.00 96.00 91 LEU A O 1
ATOM 766 N N . GLU A 1 92 ? -3.658 -0.222 -4.219 1.00 95.06 92 GLU A N 1
ATOM 767 C CA . GLU A 1 92 ? -3.718 0.617 -3.014 1.00 95.06 92 GLU A CA 1
ATOM 768 C C . GLU A 1 92 ? -5.159 0.727 -2.482 1.00 95.06 92 GLU A C 1
ATOM 770 O O . GLU A 1 92 ? -5.419 0.478 -1.302 1.00 95.06 92 GLU A O 1
ATOM 775 N N . LEU A 1 93 ? -6.125 1.019 -3.359 1.00 96.50 93 LEU A N 1
ATOM 776 C CA . LEU A 1 93 ? -7.544 1.095 -2.998 1.00 96.50 93 LEU A CA 1
ATOM 777 C C . LEU A 1 93 ? -8.110 -0.261 -2.563 1.00 96.50 93 LEU A C 1
ATOM 779 O O . LEU A 1 93 ? -8.868 -0.335 -1.592 1.00 96.50 93 LEU A O 1
ATOM 783 N N . GLY A 1 94 ? -7.744 -1.333 -3.269 1.00 97.38 94 GLY A N 1
ATOM 784 C CA . GLY A 1 94 ? -8.127 -2.698 -2.926 1.00 97.38 94 GLY A CA 1
ATOM 785 C C . GLY A 1 94 ? -7.651 -3.061 -1.525 1.00 97.38 94 GLY A C 1
ATOM 786 O O . GLY A 1 94 ? -8.453 -3.472 -0.691 1.00 97.38 94 GLY A O 1
ATOM 787 N N . PHE A 1 95 ? -6.378 -2.806 -1.234 1.00 95.69 95 PHE A N 1
ATOM 788 C CA . PHE A 1 95 ? -5.796 -3.042 0.079 1.00 95.69 95 PHE A CA 1
ATOM 789 C C . PHE A 1 95 ? -6.523 -2.271 1.189 1.00 95.69 95 PHE A C 1
ATOM 791 O O . PHE A 1 95 ? -6.902 -2.868 2.195 1.00 95.69 95 PHE A O 1
ATOM 798 N N . ILE A 1 96 ? -6.778 -0.969 1.004 1.00 95.06 96 ILE A N 1
ATOM 799 C CA . ILE A 1 96 ? -7.495 -0.146 1.995 1.00 95.06 96 ILE A CA 1
ATOM 800 C C . ILE A 1 96 ? -8.883 -0.729 2.287 1.00 95.06 96 ILE A C 1
ATOM 802 O O . ILE A 1 96 ? -9.291 -0.806 3.450 1.00 95.06 96 ILE A O 1
ATOM 806 N N . ARG A 1 97 ? -9.607 -1.162 1.248 1.00 96.69 97 ARG A N 1
ATOM 807 C CA . ARG A 1 97 ? -10.935 -1.765 1.395 1.00 96.69 97 ARG A CA 1
ATOM 808 C C . ARG A 1 97 ? -10.871 -3.056 2.206 1.00 96.69 97 ARG A C 1
ATOM 810 O O . ARG A 1 97 ? -11.599 -3.176 3.191 1.00 96.69 97 ARG A O 1
ATOM 817 N N . GLU A 1 98 ? -10.011 -3.993 1.815 1.00 96.12 98 GLU A N 1
ATOM 818 C CA . GLU A 1 98 ? -9.877 -5.284 2.500 1.00 96.12 98 GLU A CA 1
ATOM 819 C C . GLU A 1 98 ? -9.421 -5.093 3.954 1.00 96.12 98 GLU A C 1
ATOM 821 O O . GLU A 1 98 ? -9.993 -5.672 4.877 1.00 96.12 98 GLU A O 1
ATOM 826 N N . PHE A 1 99 ? -8.457 -4.201 4.193 1.00 95.69 99 PHE A N 1
ATOM 827 C CA . PHE A 1 99 ? -7.978 -3.907 5.540 1.00 95.69 99 PHE A CA 1
ATOM 828 C C . PHE A 1 99 ? -9.061 -3.264 6.419 1.00 95.69 99 PHE A C 1
ATOM 830 O O . PHE A 1 99 ? -9.173 -3.573 7.608 1.00 95.69 99 PHE A O 1
ATOM 837 N N . SER A 1 100 ? -9.892 -2.389 5.847 1.00 94.25 100 SER A N 1
ATOM 838 C CA . SER A 1 100 ? -11.031 -1.799 6.555 1.00 94.25 100 SER A CA 1
ATOM 839 C C . SER A 1 100 ? -12.064 -2.858 6.944 1.00 94.25 100 SER A C 1
ATOM 841 O O . SER A 1 100 ? -12.607 -2.802 8.051 1.00 94.25 100 SER A O 1
ATOM 843 N N . GLN A 1 101 ? -12.337 -3.827 6.066 1.00 95.62 101 GLN A N 1
ATOM 844 C CA . GLN A 1 101 ? -13.230 -4.948 6.372 1.00 95.62 101 GLN A CA 1
ATOM 845 C C . GLN A 1 101 ? -12.654 -5.815 7.491 1.00 95.62 101 GLN A C 1
ATOM 847 O O . GLN A 1 101 ? -13.332 -6.037 8.493 1.00 95.62 101 GLN A O 1
ATOM 852 N N . TYR A 1 102 ? -11.385 -6.210 7.373 1.00 95.94 102 TYR A N 1
ATOM 853 C CA . TYR A 1 102 ? -10.664 -6.945 8.409 1.00 95.94 102 TYR A CA 1
ATOM 854 C C . TYR A 1 102 ? -10.731 -6.236 9.770 1.00 95.94 102 TYR A C 1
ATOM 856 O O . TYR A 1 102 ? -11.178 -6.821 10.754 1.00 95.94 102 TYR A O 1
ATOM 864 N N . SER A 1 103 ? -10.384 -4.947 9.814 1.00 94.12 103 SER A N 1
ATOM 865 C CA . SER A 1 103 ? -10.412 -4.153 11.048 1.00 94.12 103 SER A CA 1
ATOM 866 C C . SER A 1 103 ? -11.813 -4.064 11.653 1.00 94.12 103 SER A C 1
ATOM 868 O O . SER A 1 103 ? -11.965 -4.051 12.870 1.00 94.12 103 SER A O 1
ATOM 870 N N . SER A 1 104 ? -12.852 -4.008 10.817 1.00 92.81 104 SER A N 1
ATOM 871 C CA . SER A 1 104 ? -14.242 -3.969 11.285 1.00 92.81 104 SER A CA 1
ATOM 872 C C . SER A 1 104 ? -14.669 -5.290 11.924 1.00 92.81 104 SER A C 1
ATOM 874 O O . SER A 1 104 ? -15.387 -5.270 12.920 1.00 92.81 104 SER A O 1
ATOM 876 N N . VAL A 1 105 ? -14.219 -6.423 11.374 1.00 96.06 105 VAL A N 1
ATOM 877 C CA . VAL A 1 105 ? -14.478 -7.760 11.931 1.00 96.06 105 VAL A CA 1
ATOM 878 C C . VAL A 1 105 ? -13.738 -7.945 13.253 1.00 96.06 105 VAL A C 1
ATOM 880 O O . VAL A 1 105 ? -14.350 -8.336 14.243 1.00 96.06 105 VAL A O 1
ATOM 883 N N . GLU A 1 106 ? -12.454 -7.597 13.297 1.00 95.69 106 GLU A N 1
ATOM 884 C CA . GLU A 1 106 ? -11.620 -7.710 14.499 1.00 95.69 106 GLU A CA 1
ATOM 885 C C . GLU A 1 106 ? -12.167 -6.857 15.660 1.00 95.69 106 GLU A C 1
ATOM 887 O O . GLU A 1 106 ? -12.193 -7.284 16.813 1.00 95.69 106 GLU A O 1
ATOM 892 N N . LEU A 1 107 ? -12.681 -5.659 15.356 1.00 96.62 107 LEU A N 1
ATOM 893 C CA . LEU A 1 107 ? -13.247 -4.739 16.348 1.00 96.62 107 LEU A CA 1
ATOM 894 C C . LEU A 1 107 ? -14.745 -4.963 16.619 1.00 96.62 107 LEU A C 1
ATOM 896 O O . LEU A 1 107 ? -15.324 -4.263 17.455 1.00 96.62 107 LEU A O 1
ATOM 900 N N . ALA A 1 108 ? -15.396 -5.922 15.951 1.00 96.56 108 ALA A N 1
ATOM 901 C CA . ALA A 1 108 ? -16.853 -6.074 15.968 1.00 96.56 108 ALA A CA 1
ATOM 902 C C . ALA A 1 108 ? -17.426 -6.239 17.385 1.00 96.56 108 ALA A C 1
ATOM 904 O O . ALA A 1 108 ? -18.433 -5.618 17.726 1.00 96.56 108 ALA A O 1
ATOM 905 N N . SER A 1 109 ? -16.760 -7.030 18.231 1.00 96.19 109 SER A N 1
ATOM 906 C CA . SER A 1 109 ? -17.186 -7.269 19.617 1.00 96.19 109 SER A CA 1
ATOM 907 C C . SER A 1 109 ? -17.164 -5.987 20.459 1.00 96.19 109 SER A C 1
ATOM 909 O O . SER A 1 109 ? -18.142 -5.667 21.137 1.00 96.19 109 SER A O 1
ATOM 911 N N . MET A 1 110 ? -16.085 -5.201 20.368 1.00 95.62 110 MET A N 1
ATOM 912 C CA . MET A 1 110 ? -15.962 -3.922 21.079 1.00 95.62 110 MET A CA 1
ATOM 913 C C . MET A 1 110 ? -16.995 -2.911 20.580 1.00 95.62 110 MET A C 1
ATOM 915 O O . MET A 1 110 ? -17.666 -2.264 21.382 1.00 95.62 110 MET A O 1
ATOM 919 N N . LEU A 1 111 ? -17.175 -2.818 19.260 1.00 95.25 111 LEU A N 1
ATOM 920 C CA . LEU A 1 111 ? -18.164 -1.933 18.645 1.00 95.25 111 LEU A CA 1
ATOM 921 C C . LEU A 1 111 ? -19.595 -2.296 19.057 1.00 95.25 111 LEU A C 1
ATOM 923 O O . LEU A 1 111 ? -20.396 -1.393 19.307 1.00 95.25 111 LEU A O 1
ATOM 927 N N . SER A 1 112 ? -19.909 -3.590 19.184 1.00 96.62 112 SER A N 1
ATOM 928 C CA . SER A 1 112 ? -21.201 -4.045 19.706 1.00 96.62 112 SER A CA 1
ATOM 929 C C . SER A 1 112 ? -21.400 -3.600 21.151 1.00 96.62 112 SER A C 1
ATOM 931 O O . SER A 1 112 ? -22.400 -2.953 21.444 1.00 96.62 112 SER A O 1
ATOM 933 N N . LYS A 1 113 ? -20.422 -3.833 22.037 1.00 97.00 113 LYS A N 1
ATOM 934 C CA . LYS A 1 113 ? -20.500 -3.396 23.444 1.00 97.00 113 LYS A CA 1
ATOM 935 C C . LYS A 1 113 ? -20.667 -1.881 23.575 1.00 97.00 113 LYS A C 1
ATOM 937 O O . LYS A 1 113 ? -21.496 -1.415 24.350 1.00 97.00 113 LYS A O 1
ATOM 942 N N . ILE A 1 114 ? -19.924 -1.107 22.781 1.00 96.75 114 ILE A N 1
ATOM 943 C CA . ILE A 1 114 ? -20.048 0.357 22.714 1.00 96.75 114 ILE A CA 1
ATOM 944 C C . ILE A 1 114 ? -21.468 0.758 22.305 1.00 96.75 114 ILE A C 1
ATOM 946 O O . ILE A 1 114 ? -22.044 1.682 22.882 1.00 96.75 114 ILE A O 1
ATOM 950 N N . LYS A 1 115 ? -22.039 0.085 21.302 1.00 96.94 115 LYS A N 1
ATOM 951 C CA . LYS A 1 115 ? -23.405 0.342 20.843 1.00 96.94 115 LYS A CA 1
ATOM 952 C C . LYS A 1 115 ? -24.429 0.011 21.929 1.00 96.94 115 LYS A C 1
ATOM 954 O O . LYS A 1 115 ? -25.302 0.835 22.189 1.00 96.94 115 LYS A O 1
ATOM 959 N N . ASP A 1 116 ? -24.286 -1.131 22.590 1.00 97.00 116 ASP A N 1
ATOM 960 C CA . ASP A 1 116 ? -25.195 -1.575 23.648 1.00 97.00 116 ASP A CA 1
ATOM 961 C C . ASP A 1 116 ? -25.169 -0.618 24.848 1.00 97.00 116 ASP A C 1
ATOM 963 O O . ASP A 1 116 ? -26.224 -0.213 25.340 1.00 97.00 116 ASP A O 1
ATOM 967 N N . LEU A 1 117 ? -23.979 -0.172 25.268 1.00 95.88 117 LEU A N 1
ATOM 968 C CA . LEU A 1 117 ? -23.821 0.827 26.329 1.00 95.88 117 LEU A CA 1
ATOM 969 C C . LEU A 1 117 ? -24.463 2.166 25.961 1.00 95.88 117 LEU A C 1
ATOM 971 O O . LEU A 1 117 ? -25.172 2.741 26.786 1.00 95.88 117 LEU A O 1
ATOM 975 N N . LYS A 1 118 ? -24.283 2.642 24.721 1.00 95.50 118 LYS A N 1
ATOM 976 C CA . LYS A 1 118 ? -24.966 3.853 24.233 1.00 95.50 118 LYS A CA 1
ATOM 977 C C . LYS A 1 118 ? -26.484 3.700 24.309 1.00 95.50 118 LYS A C 1
ATOM 979 O O . LYS A 1 118 ? -27.146 4.551 24.894 1.00 95.50 118 LYS A O 1
ATOM 984 N N . CYS A 1 119 ? -27.031 2.588 23.814 1.00 95.50 119 CYS A N 1
ATOM 985 C CA . CYS A 1 119 ? -28.468 2.319 23.884 1.00 95.50 119 CYS A CA 1
ATOM 986 C C . CYS A 1 119 ? -28.987 2.245 25.330 1.00 95.50 119 CYS A C 1
ATOM 988 O O . CYS A 1 119 ? -30.089 2.722 25.615 1.00 95.50 119 CYS A O 1
ATOM 990 N N . LYS A 1 120 ? -28.204 1.673 26.251 1.00 94.69 120 LYS A N 1
ATOM 991 C CA . LYS A 1 120 ? -28.549 1.592 27.675 1.00 94.69 120 LYS A CA 1
ATOM 992 C C . LYS A 1 120 ? -28.582 2.976 28.324 1.00 94.69 120 LYS A C 1
ATOM 994 O O . LYS A 1 120 ? -29.556 3.299 28.998 1.00 94.69 120 LYS A O 1
ATOM 999 N N . ILE A 1 121 ? -27.566 3.801 28.071 1.00 92.25 121 ILE A N 1
ATOM 1000 C CA . ILE A 1 121 ? -27.499 5.191 28.543 1.00 92.25 121 ILE A CA 1
ATOM 1001 C C . ILE A 1 121 ? -28.690 5.998 28.007 1.00 92.25 121 ILE A C 1
ATOM 1003 O O . ILE A 1 121 ? -29.385 6.647 28.785 1.00 92.25 121 ILE A O 1
ATOM 1007 N N . ASP A 1 122 ? -28.985 5.905 26.709 1.00 91.12 122 ASP A N 1
ATOM 1008 C CA . ASP A 1 122 ? -30.112 6.613 26.087 1.00 91.12 122 ASP A CA 1
ATOM 1009 C C . ASP A 1 122 ? -31.466 6.197 26.682 1.00 91.12 122 ASP A C 1
ATOM 1011 O O . ASP A 1 122 ? -32.375 7.017 26.824 1.00 91.12 122 ASP A O 1
ATOM 1015 N N . SER A 1 123 ? -31.616 4.918 27.032 1.00 89.88 123 SER A N 1
ATOM 1016 C CA . SER A 1 123 ? -32.833 4.396 27.665 1.00 89.88 123 SER A CA 1
ATOM 1017 C C . SER A 1 123 ? -32.997 4.927 29.090 1.00 89.88 123 SER A C 1
ATOM 1019 O O . SER A 1 123 ? -34.091 5.354 29.455 1.00 89.88 123 SER A O 1
ATOM 1021 N N . LEU A 1 124 ? -31.906 4.979 29.861 1.00 88.00 124 LEU A N 1
ATOM 1022 C CA . LEU A 1 124 ? -31.902 5.536 31.215 1.00 88.00 124 LEU A CA 1
ATOM 1023 C C . LEU A 1 124 ? -32.212 7.036 31.223 1.00 88.00 124 LEU A C 1
ATOM 1025 O O . LEU A 1 124 ? -32.984 7.485 32.066 1.00 88.00 124 LEU A O 1
ATOM 1029 N N . TYR A 1 125 ? -31.689 7.805 30.262 1.00 84.94 125 TYR A N 1
ATOM 1030 C CA . TYR A 1 125 ? -32.045 9.221 30.122 1.00 84.94 125 TYR A CA 1
ATOM 1031 C C . TYR A 1 125 ? -33.554 9.412 29.910 1.00 84.94 125 TYR A C 1
ATOM 1033 O O . TYR A 1 125 ? -34.169 10.220 30.601 1.00 84.94 125 TYR A O 1
ATOM 1041 N N . LYS A 1 126 ? -34.178 8.605 29.041 1.00 85.50 126 LYS A N 1
ATOM 1042 C CA . LYS A 1 126 ? -35.634 8.647 28.794 1.00 85.50 126 LYS A CA 1
ATOM 1043 C C . LYS A 1 126 ? -36.481 8.237 30.005 1.00 85.50 126 LYS A C 1
ATOM 1045 O O . LYS A 1 126 ? -37.648 8.623 30.092 1.00 85.50 126 LYS A O 1
ATOM 1050 N N . GLU A 1 127 ? -35.951 7.401 30.897 1.00 82.44 127 GLU A N 1
ATOM 1051 C CA . GLU A 1 127 ? -36.613 7.024 32.153 1.00 82.44 127 GLU A CA 1
ATOM 1052 C C . GLU A 1 127 ? -36.440 8.079 33.250 1.00 82.44 127 GLU A C 1
ATOM 1054 O O . GLU A 1 127 ? -37.370 8.293 34.032 1.00 82.44 127 GLU A O 1
ATOM 1059 N N . CYS A 1 128 ? -35.295 8.768 33.281 1.00 71.19 128 CYS A N 1
ATOM 1060 C CA . CYS A 1 128 ? -35.010 9.856 34.218 1.00 71.19 128 CYS A CA 1
ATOM 1061 C C . CYS A 1 128 ? -36.002 11.019 34.057 1.00 71.19 128 CYS A C 1
ATOM 1063 O O . CYS A 1 128 ? -36.488 11.562 35.046 1.00 71.19 128 CYS A O 1
ATOM 1065 N N . ASP A 1 129 ? -36.428 11.301 32.823 1.00 66.75 129 ASP A N 1
ATOM 1066 C CA . ASP A 1 129 ? -37.483 12.282 32.527 1.00 66.75 129 ASP A CA 1
ATOM 1067 C C . ASP A 1 129 ? -38.850 11.933 33.168 1.00 66.75 129 ASP A C 1
ATOM 1069 O O . ASP A 1 129 ? -39.768 12.754 33.158 1.00 66.75 129 ASP A O 1
ATOM 1073 N N . LYS A 1 130 ? -39.022 10.721 33.730 1.00 67.75 130 LYS A N 1
ATOM 1074 C CA . LYS A 1 130 ? -40.291 10.211 34.284 1.00 67.75 130 LYS A CA 1
ATOM 1075 C C . LYS A 1 130 ? -40.271 9.904 35.792 1.00 67.75 130 LYS A C 1
ATOM 1077 O O . LYS A 1 130 ? -41.357 9.779 36.361 1.00 67.75 130 LYS A O 1
ATOM 1082 N N . LYS A 1 131 ? -39.112 9.739 36.455 1.00 66.94 131 LYS A N 1
ATOM 1083 C CA . LYS A 1 131 ? -38.997 9.348 37.887 1.00 66.94 131 LYS A CA 1
ATOM 1084 C C . LYS A 1 131 ? -37.712 9.865 38.570 1.00 66.94 131 LYS A C 1
ATOM 1086 O O . LYS A 1 131 ? -36.755 10.236 37.913 1.00 66.94 131 LYS A O 1
ATOM 1091 N N . ASN A 1 132 ? -37.730 9.847 39.912 1.00 64.62 132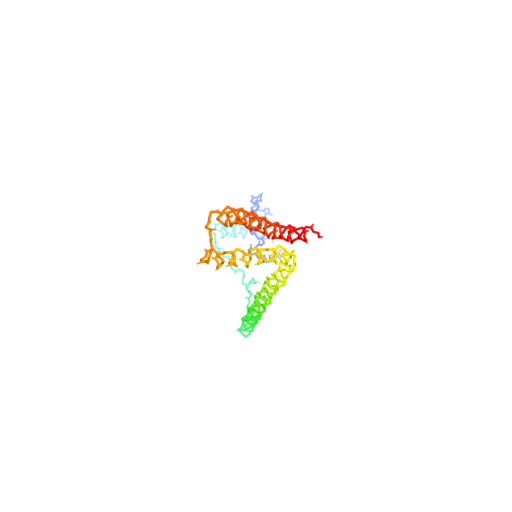 ASN A N 1
ATOM 1092 C CA . ASN A 1 132 ? -36.723 10.325 40.884 1.00 64.62 132 ASN A CA 1
ATOM 1093 C C . ASN A 1 132 ? -35.246 10.326 40.395 1.00 64.62 132 ASN A C 1
ATOM 1095 O O . ASN A 1 132 ? -34.664 9.268 40.159 1.00 64.62 132 ASN A O 1
ATOM 1099 N N . ALA A 1 133 ? -34.640 11.517 40.307 1.00 62.53 133 ALA A N 1
ATOM 1100 C CA . ALA A 1 133 ? -33.479 11.809 39.452 1.00 62.53 133 ALA A CA 1
ATOM 1101 C C . ALA A 1 133 ? -32.087 11.382 39.978 1.00 62.53 133 ALA A C 1
ATOM 1103 O O . ALA A 1 133 ? -31.187 11.129 39.181 1.00 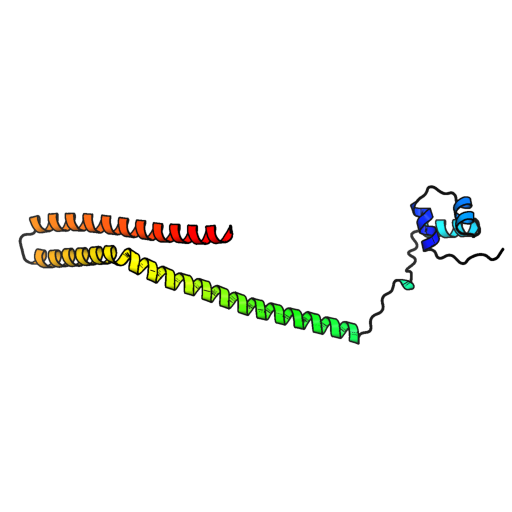62.53 133 ALA A O 1
ATOM 1104 N N . ASN A 1 134 ? -31.874 11.281 41.298 1.00 67.88 134 ASN A N 1
ATOM 1105 C CA . ASN A 1 134 ? -30.509 11.153 41.846 1.00 67.88 134 ASN A CA 1
ATOM 1106 C C . ASN A 1 134 ? -29.834 9.791 41.588 1.00 67.88 134 ASN A C 1
ATOM 1108 O O . ASN A 1 134 ? -28.700 9.751 41.126 1.00 67.88 134 ASN A O 1
ATOM 1112 N N . CYS A 1 135 ? -30.517 8.668 41.847 1.00 60.66 135 CYS A N 1
ATOM 1113 C CA . CYS A 1 135 ? -29.927 7.326 41.676 1.00 60.66 135 CYS A CA 1
ATOM 1114 C C . CYS A 1 135 ? -29.688 6.971 40.195 1.00 60.66 135 CYS A C 1
ATOM 1116 O O . CYS A 1 135 ? -28.768 6.230 39.852 1.00 60.66 135 CYS A O 1
ATOM 1118 N N . ILE A 1 136 ? -30.503 7.527 39.297 1.00 68.44 136 ILE A N 1
ATOM 1119 C CA . ILE A 1 136 ? -30.356 7.333 37.852 1.00 68.44 136 ILE A CA 1
ATOM 1120 C C . ILE A 1 136 ? -29.127 8.102 37.337 1.00 68.44 136 ILE A C 1
ATOM 1122 O O . ILE A 1 136 ? -28.429 7.600 36.458 1.00 68.44 136 ILE A O 1
ATOM 1126 N N . ASN A 1 137 ? -28.806 9.261 37.924 1.00 79.56 137 ASN A N 1
ATOM 1127 C CA . ASN A 1 137 ? -27.661 10.072 37.511 1.00 79.56 137 ASN A CA 1
ATOM 1128 C C . ASN A 1 137 ? -26.307 9.390 37.787 1.00 79.56 137 ASN A C 1
ATOM 1130 O O . ASN A 1 137 ? -25.478 9.311 36.883 1.00 79.56 137 ASN A O 1
ATOM 1134 N N . GLU A 1 138 ? -26.107 8.812 38.976 1.00 81.25 138 GLU A N 1
ATOM 1135 C CA . GLU A 1 138 ? -24.865 8.085 39.314 1.00 81.25 138 GLU A CA 1
ATOM 1136 C C . GLU A 1 138 ? -24.642 6.858 38.406 1.00 81.25 138 GLU A C 1
ATOM 1138 O O . GLU A 1 138 ? -23.532 6.612 37.930 1.00 81.25 138 GLU A O 1
ATOM 1143 N N . ASN A 1 139 ? -25.710 6.117 38.089 1.00 85.12 139 ASN A N 1
ATOM 1144 C CA . ASN A 1 139 ? -25.643 4.976 37.170 1.00 85.12 139 ASN A CA 1
ATOM 1145 C C . ASN A 1 139 ? -25.302 5.400 35.732 1.00 85.12 139 ASN A C 1
ATOM 1147 O O . ASN A 1 139 ? -24.542 4.716 35.044 1.00 85.12 139 ASN A O 1
ATOM 1151 N N . ILE A 1 140 ? -25.850 6.526 35.267 1.00 87.62 140 ILE A N 1
ATOM 1152 C CA . ILE A 1 140 ? -25.532 7.089 33.950 1.00 87.62 140 ILE A CA 1
ATOM 1153 C C . ILE A 1 140 ? -24.067 7.540 33.892 1.00 87.62 140 ILE A C 1
ATOM 1155 O O . ILE A 1 140 ? -23.395 7.285 32.892 1.00 87.62 140 ILE A O 1
ATOM 1159 N N . GLU A 1 141 ? -23.558 8.186 34.942 1.00 90.56 141 GLU A N 1
ATOM 1160 C CA . GLU A 1 141 ? -22.158 8.620 35.025 1.00 90.56 141 GLU A CA 1
ATOM 1161 C C . GLU A 1 141 ? -21.191 7.431 35.020 1.00 90.56 141 GLU A C 1
ATOM 1163 O O . GLU A 1 141 ? -20.212 7.442 34.269 1.00 90.56 141 GLU A O 1
ATOM 1168 N N . SER A 1 142 ? -21.508 6.369 35.765 1.00 92.75 142 SER A N 1
ATOM 1169 C CA . SER A 1 142 ? -20.736 5.123 35.756 1.00 92.75 142 SER A CA 1
ATOM 1170 C C . SER A 1 142 ? -20.681 4.490 34.358 1.00 92.75 142 SER A C 1
ATOM 1172 O O . SER A 1 142 ? -19.589 4.248 33.837 1.00 92.75 142 SER A O 1
ATOM 1174 N N . LEU A 1 143 ? -21.833 4.317 33.695 1.00 94.06 143 LEU A N 1
ATOM 1175 C CA . LEU A 1 143 ? -21.899 3.763 32.335 1.00 94.06 143 LEU A CA 1
ATOM 1176 C C . LEU A 1 143 ? -21.197 4.655 31.302 1.00 94.06 143 LEU A C 1
ATOM 1178 O O . LEU A 1 143 ? -20.617 4.153 30.341 1.00 94.06 143 LEU A O 1
ATOM 1182 N N . ARG A 1 144 ? -21.225 5.980 31.483 1.00 93.50 144 ARG A N 1
ATOM 1183 C CA . ARG A 1 144 ? -20.472 6.921 30.642 1.00 93.50 144 ARG A CA 1
ATOM 1184 C C . ARG A 1 144 ? -18.967 6.758 30.806 1.00 93.50 144 ARG A C 1
ATOM 1186 O O . ARG A 1 144 ? -18.256 6.834 29.805 1.00 93.50 144 ARG A O 1
ATOM 1193 N N . SER A 1 145 ? -18.482 6.550 32.029 1.00 94.81 145 SER A N 1
ATOM 1194 C CA . SER A 1 145 ? -17.063 6.271 32.265 1.00 94.81 145 SER A CA 1
ATOM 1195 C C . SER A 1 145 ? -16.647 4.979 31.565 1.00 94.81 145 SER A C 1
ATOM 1197 O O . SER A 1 145 ? -15.695 4.995 30.790 1.00 94.81 145 SER A O 1
ATOM 1199 N N . GLU A 1 146 ? -17.416 3.901 31.746 1.00 96.06 146 GLU A N 1
ATOM 1200 C CA . GLU A 1 146 ? -17.174 2.611 31.086 1.00 96.06 146 GLU A CA 1
ATOM 1201 C C . GLU A 1 146 ? -17.172 2.744 29.554 1.00 96.06 146 GLU A C 1
ATOM 1203 O O . GLU A 1 146 ? -16.261 2.264 28.877 1.00 96.06 146 GLU A O 1
ATOM 1208 N N . LEU A 1 147 ? -18.153 3.460 28.996 1.00 96.38 147 LEU A N 1
ATOM 1209 C CA . LEU A 1 147 ? -18.232 3.738 27.563 1.00 96.38 147 LEU A CA 1
ATOM 1210 C C . LEU A 1 147 ? -16.988 4.483 27.060 1.00 96.38 147 LEU A C 1
ATOM 1212 O O . LEU A 1 147 ? -16.452 4.140 26.006 1.00 96.38 147 LEU A O 1
ATOM 1216 N N . ASN A 1 148 ? -16.537 5.505 27.787 1.00 96.75 148 ASN A N 1
ATOM 1217 C CA . ASN A 1 148 ? -15.359 6.279 27.410 1.00 96.75 148 ASN A CA 1
ATOM 1218 C C . ASN A 1 148 ? -14.092 5.424 27.419 1.00 96.75 148 ASN A C 1
ATOM 1220 O O . ASN A 1 148 ? -13.263 5.559 26.518 1.00 96.75 148 ASN A O 1
ATOM 1224 N N . ASP A 1 149 ? -13.942 4.545 28.403 1.00 97.06 149 ASP A N 1
ATOM 1225 C CA . ASP A 1 149 ? -12.776 3.673 28.495 1.00 97.06 149 ASP A CA 1
ATOM 1226 C C . ASP A 1 149 ? -12.779 2.616 27.386 1.00 97.06 149 ASP A C 1
ATOM 1228 O O . ASP A 1 149 ? -11.765 2.456 26.706 1.00 97.06 149 ASP A O 1
ATOM 1232 N N . LEU A 1 150 ? -13.934 2.021 27.070 1.00 96.50 150 LEU A N 1
ATOM 1233 C CA . LEU A 1 150 ? -14.073 1.119 25.919 1.00 96.50 150 LEU A CA 1
ATOM 1234 C C . LEU A 1 150 ? -13.806 1.811 24.576 1.00 96.50 150 LEU A C 1
ATOM 1236 O O . LEU A 1 150 ? -13.227 1.206 23.674 1.00 96.50 150 LEU A O 1
ATOM 1240 N N . ILE A 1 151 ? -14.196 3.079 24.411 1.00 96.25 151 ILE A N 1
ATOM 1241 C CA . ILE A 1 151 ? -13.887 3.851 23.195 1.00 96.25 151 ILE A CA 1
ATOM 1242 C C . ILE A 1 151 ? -12.374 4.056 23.052 1.00 96.25 151 ILE A C 1
ATOM 1244 O O . ILE A 1 151 ? -11.840 3.911 21.945 1.00 96.25 151 ILE A O 1
ATOM 1248 N N . LYS A 1 152 ? -11.674 4.377 24.148 1.00 97.19 152 LYS A N 1
ATOM 1249 C CA . LYS A 1 152 ? -10.208 4.501 24.145 1.00 97.19 152 LYS A CA 1
ATOM 1250 C C . LYS A 1 152 ? -9.556 3.166 23.801 1.00 97.19 152 LYS A C 1
ATOM 1252 O O . LYS A 1 152 ? -8.708 3.130 22.916 1.00 97.19 152 LYS A O 1
ATOM 1257 N N . GLU A 1 153 ? -9.987 2.081 24.441 1.00 97.00 153 GLU A N 1
ATOM 1258 C CA . GLU A 1 153 ? -9.467 0.731 24.207 1.00 97.00 153 GLU A CA 1
ATOM 1259 C C . GLU A 1 153 ? -9.669 0.299 22.747 1.00 97.00 153 GLU A C 1
ATOM 1261 O O . GLU A 1 153 ? -8.726 -0.123 22.082 1.00 97.00 153 GLU A O 1
ATOM 1266 N N . CYS A 1 154 ? -10.867 0.515 22.196 1.00 96.25 154 CYS A N 1
ATOM 1267 C CA . CYS A 1 154 ? -11.163 0.245 20.789 1.00 96.25 154 CYS A CA 1
ATOM 1268 C C . CYS A 1 154 ? -10.280 1.074 19.840 1.00 96.25 154 CYS A C 1
ATOM 1270 O O . CYS A 1 154 ? -9.866 0.583 18.788 1.00 96.25 154 CYS A O 1
ATOM 1272 N N . SER A 1 155 ? -9.979 2.325 20.198 1.00 95.50 155 SER A N 1
ATOM 1273 C CA . SER A 1 155 ? -9.102 3.196 19.407 1.00 95.50 155 SER A CA 1
ATOM 1274 C C . SER A 1 155 ? -7.648 2.726 19.449 1.00 95.50 155 SER A C 1
ATOM 1276 O O . SER A 1 155 ? -6.992 2.691 18.410 1.00 95.50 155 SER A O 1
ATOM 1278 N N . ILE A 1 156 ? -7.160 2.314 20.622 1.00 97.12 156 ILE A N 1
ATOM 1279 C CA . ILE A 1 156 ? -5.825 1.725 20.794 1.00 97.12 156 ILE A CA 1
ATOM 1280 C C . ILE A 1 156 ? -5.713 0.452 19.961 1.00 97.12 156 ILE A C 1
ATOM 1282 O O . ILE A 1 156 ? -4.811 0.352 19.131 1.00 97.12 156 ILE A O 1
ATOM 1286 N N . ARG A 1 157 ? -6.675 -0.471 20.085 1.00 97.44 157 ARG A N 1
ATOM 1287 C CA . ARG A 1 157 ? -6.663 -1.722 19.322 1.00 97.44 157 AR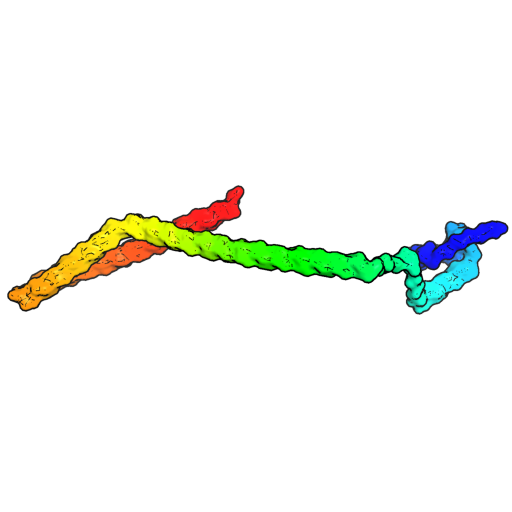G A CA 1
ATOM 1288 C C . ARG A 1 157 ? -6.673 -1.467 17.818 1.00 97.44 157 ARG A C 1
ATOM 1290 O O . ARG A 1 157 ? -5.928 -2.100 17.079 1.00 97.44 157 ARG A O 1
ATOM 1297 N N . LYS A 1 158 ? -7.454 -0.491 17.347 1.00 95.56 158 LYS A N 1
ATOM 1298 C CA . LYS A 1 158 ? -7.435 -0.084 15.935 1.00 95.56 158 LYS A CA 1
ATOM 1299 C C . LYS A 1 158 ? -6.037 0.366 15.489 1.00 95.56 158 LYS A C 1
ATOM 1301 O O . LYS A 1 158 ? -5.592 -0.015 14.410 1.00 95.56 158 LYS A O 1
ATOM 1306 N N . MET A 1 159 ? -5.347 1.163 16.304 1.00 96.69 159 MET A N 1
ATOM 1307 C CA . MET A 1 159 ? -3.984 1.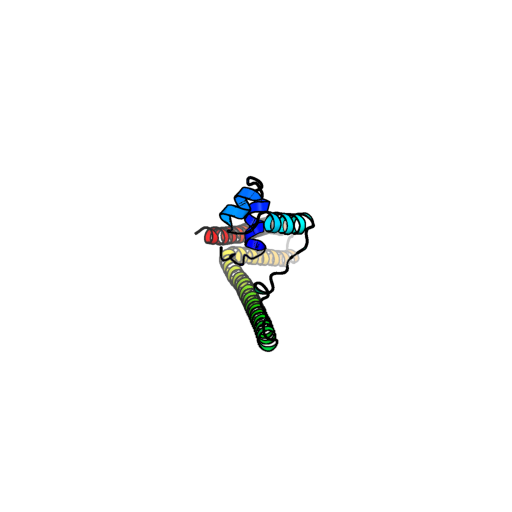618 16.010 1.00 96.69 159 MET A CA 1
ATOM 1308 C C . MET A 1 159 ? -2.973 0.469 15.996 1.00 96.69 159 MET A C 1
ATOM 1310 O O . MET A 1 159 ? -2.112 0.437 15.117 1.00 96.69 159 MET A O 1
ATOM 1314 N N . GLU A 1 160 ? -3.097 -0.494 16.907 1.00 96.94 160 GLU A N 1
ATOM 1315 C CA . GLU A 1 160 ? -2.273 -1.708 16.906 1.00 96.94 160 GLU A CA 1
ATOM 1316 C C . GLU A 1 160 ? -2.437 -2.498 15.608 1.00 96.94 160 GLU A C 1
ATOM 1318 O O . GLU A 1 160 ? -1.438 -2.886 15.009 1.00 96.94 160 GLU A O 1
ATOM 1323 N N . LEU A 1 161 ? -3.671 -2.667 15.118 1.00 96.38 161 LEU A N 1
ATOM 1324 C CA . LEU A 1 161 ? -3.925 -3.362 13.853 1.00 96.38 161 LEU A CA 1
ATOM 1325 C C . LEU A 1 161 ? -3.233 -2.674 12.674 1.00 96.38 161 LEU A C 1
ATOM 1327 O O . LEU A 1 161 ? -2.636 -3.352 11.836 1.00 96.38 161 LEU A O 1
ATOM 1331 N N . TYR A 1 162 ? -3.269 -1.337 12.610 1.00 94.88 162 TYR A N 1
ATOM 1332 C CA . TYR A 1 162 ? -2.515 -0.595 11.594 1.00 94.88 162 TYR A CA 1
ATOM 1333 C C . TYR A 1 162 ? -1.011 -0.838 11.727 1.00 94.88 162 TYR A C 1
ATOM 1335 O O . TYR A 1 162 ? -0.343 -1.111 10.731 1.00 94.88 162 TYR A O 1
ATOM 1343 N N . TYR A 1 163 ? -0.472 -0.768 12.945 1.00 95.75 163 TYR A N 1
ATOM 1344 C CA . TYR A 1 163 ? 0.952 -0.969 13.192 1.00 95.75 163 TYR A CA 1
ATOM 1345 C C . TYR A 1 163 ? 1.417 -2.386 12.824 1.00 95.75 163 TYR A C 1
ATOM 1347 O O . TYR A 1 163 ? 2.408 -2.544 12.111 1.00 95.75 163 TYR A O 1
ATOM 1355 N N . GLU A 1 164 ? 0.688 -3.419 13.251 1.00 94.38 164 GLU A N 1
ATOM 1356 C CA . GLU A 1 164 ? 0.966 -4.815 12.908 1.00 94.38 164 GLU A CA 1
ATOM 1357 C C . GLU A 1 164 ? 0.950 -5.032 11.394 1.00 94.38 164 GLU A C 1
ATOM 1359 O O . GLU A 1 164 ? 1.828 -5.706 10.849 1.00 94.38 164 GLU A O 1
ATOM 1364 N N . CYS A 1 165 ? -0.020 -4.431 10.705 1.00 93.19 165 CYS A N 1
ATOM 1365 C CA . CYS A 1 165 ? -0.133 -4.521 9.259 1.00 93.19 165 CYS A CA 1
ATOM 1366 C C . CYS A 1 165 ? 1.061 -3.868 8.553 1.00 93.19 165 CYS A C 1
ATOM 1368 O O . CYS A 1 165 ? 1.713 -4.507 7.725 1.00 93.19 165 CYS A O 1
ATOM 1370 N N . MET A 1 166 ? 1.414 -2.640 8.940 1.00 91.38 166 MET A N 1
ATOM 1371 C CA . MET A 1 166 ? 2.573 -1.929 8.395 1.00 91.38 166 MET A CA 1
ATOM 1372 C C . MET A 1 166 ? 3.880 -2.676 8.658 1.00 91.38 166 MET A C 1
ATOM 1374 O O . MET A 1 166 ? 4.726 -2.768 7.771 1.00 91.38 166 MET A O 1
ATOM 1378 N N . LYS A 1 167 ? 4.036 -3.267 9.848 1.00 93.00 167 LYS A N 1
ATOM 1379 C CA . LYS A 1 167 ? 5.202 -4.087 10.185 1.00 93.00 167 LYS A CA 1
ATOM 1380 C C . LYS A 1 167 ? 5.316 -5.300 9.261 1.00 93.00 167 LYS A C 1
ATOM 1382 O O . LYS A 1 167 ? 6.402 -5.563 8.756 1.00 93.00 167 LYS A O 1
ATOM 1387 N N . ARG A 1 168 ? 4.208 -6.003 8.995 1.00 90.56 168 ARG A N 1
ATOM 1388 C CA . ARG A 1 168 ? 4.190 -7.137 8.054 1.00 90.56 168 ARG A CA 1
ATOM 1389 C C . ARG A 1 168 ? 4.552 -6.699 6.636 1.00 90.56 168 ARG A C 1
ATOM 1391 O O . ARG A 1 168 ? 5.391 -7.342 6.013 1.00 90.56 168 ARG A O 1
ATOM 1398 N N . LEU A 1 169 ? 3.976 -5.596 6.155 1.00 88.56 169 LEU A N 1
ATOM 1399 C CA . LEU A 1 169 ? 4.293 -5.043 4.834 1.00 88.56 169 LEU A CA 1
ATOM 1400 C C . LEU A 1 169 ? 5.778 -4.684 4.698 1.00 88.56 169 LEU A C 1
ATOM 1402 O O . LEU A 1 169 ? 6.376 -4.976 3.668 1.00 88.56 169 LEU A O 1
ATOM 1406 N N . ALA A 1 170 ? 6.384 -4.107 5.738 1.00 88.81 170 ALA A N 1
ATOM 1407 C CA . ALA A 1 170 ? 7.806 -3.776 5.741 1.00 88.81 170 ALA A CA 1
ATOM 1408 C C . ALA A 1 170 ? 8.697 -5.030 5.693 1.00 88.81 170 ALA A C 1
ATOM 1410 O O . ALA A 1 170 ? 9.621 -5.093 4.889 1.00 88.81 170 ALA A O 1
ATOM 1411 N N . THR A 1 171 ? 8.389 -6.059 6.492 1.00 85.50 171 THR A N 1
ATOM 1412 C CA . THR A 1 171 ? 9.194 -7.296 6.543 1.00 85.50 171 THR A CA 1
ATOM 1413 C C . THR A 1 171 ? 9.147 -8.123 5.258 1.00 85.50 171 THR A C 1
ATOM 1415 O O . THR A 1 171 ? 10.085 -8.857 4.976 1.00 85.50 171 THR A O 1
ATOM 1418 N N . VAL A 1 172 ? 8.082 -8.003 4.456 1.00 69.25 172 VAL A N 1
ATOM 1419 C CA . VAL A 1 172 ? 7.973 -8.694 3.157 1.00 69.25 172 VAL A CA 1
ATOM 1420 C C . VAL A 1 172 ? 8.975 -8.145 2.132 1.00 69.25 172 VAL A C 1
ATOM 1422 O O . VAL A 1 172 ? 9.292 -8.839 1.175 1.00 69.25 172 VAL A O 1
ATOM 1425 N N . HIS A 1 173 ? 9.510 -6.935 2.325 1.00 56.28 173 HIS A N 1
ATOM 1426 C CA . HIS A 1 173 ? 10.479 -6.343 1.400 1.00 56.28 173 HIS A CA 1
ATOM 1427 C C . HIS A 1 173 ? 11.936 -6.790 1.657 1.00 56.28 173 HIS A C 1
ATOM 1429 O O . HIS A 1 173 ? 12.796 -6.556 0.809 1.00 56.28 173 HIS A O 1
ATOM 1435 N N . GLU A 1 174 ? 12.219 -7.426 2.801 1.00 51.16 174 GLU A N 1
ATOM 1436 C CA . GLU A 1 174 ? 13.571 -7.835 3.227 1.00 51.16 174 GLU A CA 1
ATOM 1437 C C . GLU A 1 174 ? 13.912 -9.313 2.929 1.00 51.16 174 GLU A C 1
ATOM 1439 O O . GLU A 1 174 ? 15.006 -9.762 3.277 1.00 51.16 174 GLU A O 1
ATOM 1444 N N . ALA A 1 175 ? 13.011 -10.065 2.286 1.00 45.59 175 ALA A N 1
ATOM 1445 C CA . ALA A 1 175 ? 13.180 -11.477 1.915 1.00 45.59 175 ALA A CA 1
ATOM 1446 C C . ALA A 1 175 ? 13.201 -11.666 0.391 1.00 45.59 175 ALA A C 1
ATOM 1448 O O . ALA A 1 175 ? 13.969 -12.539 -0.074 1.00 45.59 175 ALA A O 1
#

Organism: NCBI:txid373543

Mean predicted aligned error: 15.91 Å

Foldseek 3Di:
DPQDDDDLVLLVVVVVVVPDDLVVSCVVNVHDSVVSVVSNVCVVVVPDDPPVVVDDDDDPVVVVVVVVVVVVVVVVVVVVVVVVVVVVVVVVVVVVVVLVVVLCVVLVVLVVVLVVLVVVLVVLVVVCVPDDNDVSVVVSVVSVVVSVVSVVVSVVVSVVSVVVVVVVVVVVVVD